Protein AF-A0A1F6GEU3-F1 (afdb_monomer_lite)

pLDDT: mean 70.03, std 13.47, range [37.75, 88.94]

Sequence (182 aa):
MSPYQIQLLTLATQLSKLLKVIAHSDPSAREMKKPLYEKYKGAVDDFYHSVREEATWGVIKEAIDALPKLKQFQVEADAVRVILDKLTKDLEEKFVTKLELSELTRPAPGIRPPKKPKPKIKPKPAPTDAELLIKLAQMDQRQQMATASLQKAIAAINKISPEFFEKKILSNLDPKELEPNG

Organism: NCBI:txid1817772

Secondary structure (DSSP, 8-state):
--HHHHHHHHHHHHHHHHHHHHHS--HHHHHHHHHHHHHHHHHHHHHHHHHTTT--HHHHHHHHHHGGGSTT----HHHHHHHHHHHHHHHHHHHT-----TTT-------PPP------PPPPPPPPHHHHHHHHHHHHHHHHHHHHHHHHHHHHHHHS-HHHHHHHHHTTS-TTS-----

Radius of gyration: 28.8 Å; chains: 1; bounding box: 37×84×77 Å

Structure (mmCIF, N/CA/C/O backbone):
data_AF-A0A1F6GEU3-F1
#
_entry.id   AF-A0A1F6GEU3-F1
#
loop_
_atom_site.group_PDB
_atom_site.id
_atom_site.type_symbol
_atom_site.label_atom_id
_atom_site.label_alt_id
_atom_site.label_comp_id
_atom_site.label_asym_id
_atom_site.label_entity_id
_atom_site.label_seq_id
_atom_site.pdbx_PDB_ins_code
_atom_site.Cartn_x
_atom_site.Cartn_y
_atom_site.Cartn_z
_atom_site.occupancy
_atom_site.B_iso_or_equiv
_atom_site.auth_seq_id
_atom_site.auth_comp_id
_atom_site.auth_asym_id
_atom_site.auth_atom_id
_atom_site.pdbx_PDB_model_num
ATOM 1 N N . MET A 1 1 ? -14.673 11.485 -8.659 1.00 60.59 1 MET A N 1
ATOM 2 C CA . MET A 1 1 ? -13.543 10.574 -8.380 1.00 60.59 1 MET A CA 1
ATOM 3 C C . MET A 1 1 ? -13.147 10.804 -6.940 1.00 60.59 1 MET A C 1
ATOM 5 O O . MET A 1 1 ? -13.054 11.967 -6.565 1.00 60.59 1 MET A O 1
ATOM 9 N N . SER A 1 2 ? -13.018 9.763 -6.124 1.00 68.44 2 SER A N 1
ATOM 10 C CA . SER A 1 2 ? -12.627 9.959 -4.724 1.00 68.44 2 SER A CA 1
ATOM 11 C C . SER A 1 2 ? -11.150 10.383 -4.629 1.00 68.44 2 SER A C 1
ATOM 13 O O . SER A 1 2 ? -10.357 10.020 -5.504 1.00 68.44 2 SER A O 1
ATOM 15 N N . PRO A 1 3 ? -10.749 11.139 -3.592 1.00 74.69 3 PRO A N 1
ATOM 16 C CA . PRO A 1 3 ? -9.363 11.590 -3.433 1.00 74.69 3 PRO A CA 1
ATOM 17 C C . PRO A 1 3 ? -8.362 10.422 -3.390 1.00 74.69 3 PRO A C 1
ATOM 19 O O . PRO A 1 3 ? -7.307 10.491 -4.020 1.00 74.69 3 PRO A O 1
ATOM 22 N N . TYR A 1 4 ? -8.727 9.297 -2.768 1.00 75.31 4 TYR A N 1
ATOM 23 C CA . TYR A 1 4 ? -7.881 8.100 -2.726 1.00 75.31 4 TYR A CA 1
ATOM 24 C C . TYR A 1 4 ? -7.723 7.414 -4.099 1.00 75.31 4 TYR A C 1
ATOM 26 O O . TYR A 1 4 ? -6.659 6.873 -4.388 1.00 75.31 4 TYR A O 1
ATOM 34 N N . GLN A 1 5 ? -8.720 7.473 -4.994 1.00 77.06 5 GLN A N 1
ATOM 35 C CA . GLN A 1 5 ? -8.592 6.927 -6.358 1.00 77.06 5 GLN A CA 1
ATOM 36 C C . GLN A 1 5 ? -7.550 7.693 -7.183 1.00 77.06 5 GLN A C 1
ATOM 38 O O . GLN A 1 5 ? -6.810 7.092 -7.960 1.00 77.06 5 GLN A O 1
ATOM 43 N N . ILE A 1 6 ? -7.465 9.013 -6.999 1.00 81.38 6 ILE A N 1
ATOM 44 C CA . ILE A 1 6 ? -6.468 9.858 -7.673 1.00 81.38 6 ILE A CA 1
ATOM 45 C C . ILE A 1 6 ? -5.057 9.515 -7.172 1.00 81.38 6 ILE A C 1
ATOM 47 O O . ILE A 1 6 ? -4.114 9.407 -7.963 1.00 81.38 6 ILE A O 1
ATOM 51 N N . GLN A 1 7 ? -4.911 9.284 -5.867 1.00 82.06 7 GLN A N 1
ATOM 52 C CA . GLN A 1 7 ? -3.638 8.870 -5.279 1.00 82.06 7 GLN A CA 1
ATOM 53 C C . GLN A 1 7 ? -3.220 7.467 -5.750 1.00 82.06 7 GLN A C 1
ATOM 55 O O . GLN A 1 7 ? -2.078 7.287 -6.171 1.00 82.06 7 GLN A O 1
ATOM 60 N N . LEU A 1 8 ? -4.145 6.501 -5.808 1.00 84.06 8 LEU A N 1
ATOM 61 C CA . LEU A 1 8 ? -3.880 5.161 -6.352 1.00 84.06 8 LEU A CA 1
ATOM 62 C C . LEU A 1 8 ? -3.439 5.200 -7.824 1.00 84.06 8 LEU A C 1
ATOM 64 O O . LEU A 1 8 ? -2.495 4.508 -8.207 1.00 84.06 8 LEU A O 1
ATOM 68 N N . LEU A 1 9 ? -4.059 6.050 -8.649 1.00 84.38 9 LEU A N 1
ATOM 69 C CA . LEU A 1 9 ? -3.626 6.263 -10.036 1.00 84.38 9 LEU A CA 1
ATOM 70 C C . LEU A 1 9 ? -2.214 6.847 -10.123 1.00 84.38 9 LEU A C 1
ATOM 72 O O . LEU A 1 9 ? -1.423 6.463 -10.991 1.00 84.38 9 LEU A O 1
ATOM 76 N N . THR A 1 10 ? -1.879 7.753 -9.208 1.00 85.25 10 THR A N 1
ATOM 77 C CA . THR A 1 10 ? -0.540 8.341 -9.125 1.00 85.25 10 THR A CA 1
ATOM 78 C C . THR A 1 10 ? 0.496 7.274 -8.770 1.00 85.25 10 THR A C 1
ATOM 80 O O . THR A 1 10 ? 1.532 7.192 -9.434 1.00 85.25 10 THR A O 1
ATOM 83 N N . LEU A 1 11 ? 0.196 6.400 -7.804 1.00 85.50 11 LEU A N 1
ATOM 84 C CA . LEU A 1 11 ? 1.051 5.270 -7.426 1.00 85.50 11 LEU A CA 1
ATOM 85 C C . LEU A 1 11 ? 1.241 4.281 -8.584 1.00 85.50 11 LEU A C 1
ATOM 87 O O . LEU A 1 11 ? 2.373 3.908 -8.900 1.00 85.50 11 LEU A O 1
ATOM 91 N N . ALA A 1 12 ? 0.162 3.919 -9.282 1.00 84.62 12 ALA A N 1
ATOM 92 C CA . ALA A 1 12 ? 0.235 3.056 -10.461 1.00 84.62 12 ALA A CA 1
ATOM 93 C C . ALA A 1 12 ? 1.111 3.665 -11.571 1.00 84.62 12 ALA A C 1
ATOM 95 O O . ALA A 1 12 ? 1.933 2.980 -12.181 1.00 84.62 12 ALA A O 1
ATOM 96 N N . THR A 1 13 ? 1.005 4.976 -11.791 1.00 84.38 13 THR A N 1
ATOM 97 C CA . THR A 1 13 ? 1.826 5.696 -12.776 1.00 84.38 13 THR A CA 1
ATOM 98 C C . THR A 1 13 ? 3.303 5.728 -12.372 1.00 84.38 13 THR A C 1
ATOM 100 O O . THR A 1 13 ? 4.185 5.567 -13.218 1.00 84.38 13 THR A O 1
ATOM 103 N N . GLN A 1 14 ? 3.600 5.914 -11.083 1.00 83.12 14 GLN A N 1
ATOM 104 C CA . GLN A 1 14 ? 4.970 5.867 -10.564 1.00 83.12 14 GLN A CA 1
ATOM 105 C C . GLN A 1 14 ? 5.591 4.475 -10.729 1.00 83.12 14 GLN A C 1
ATOM 107 O O . GLN A 1 14 ? 6.729 4.375 -11.186 1.00 83.12 14 GLN A O 1
ATOM 112 N N . LEU A 1 15 ? 4.838 3.408 -10.444 1.00 83.06 15 LEU A N 1
ATOM 113 C CA . LEU A 1 15 ? 5.283 2.033 -10.684 1.00 83.06 15 LEU A CA 1
ATOM 114 C C . LEU A 1 15 ? 5.514 1.748 -12.166 1.00 83.06 15 LEU A C 1
ATOM 116 O O . LEU A 1 15 ? 6.513 1.125 -12.511 1.00 83.06 15 LEU A O 1
ATOM 120 N N . SER A 1 16 ? 4.647 2.243 -13.051 1.00 83.06 16 SER A N 1
ATOM 121 C CA . SER A 1 16 ? 4.840 2.100 -14.497 1.00 83.06 16 SER A CA 1
ATOM 122 C C . SER A 1 16 ? 6.154 2.744 -14.949 1.00 83.06 16 SER A C 1
ATOM 124 O O . SER A 1 16 ? 6.948 2.118 -15.650 1.00 83.06 16 SER A O 1
ATOM 126 N N . LYS A 1 17 ? 6.446 3.961 -14.472 1.00 80.69 17 LYS A N 1
ATOM 127 C CA . LYS A 1 17 ? 7.728 4.637 -14.732 1.00 80.69 17 LYS A CA 1
ATOM 128 C C . LYS A 1 17 ? 8.909 3.839 -14.184 1.00 80.69 17 LYS A C 1
ATOM 130 O O . LYS A 1 17 ? 9.912 3.681 -14.873 1.00 80.69 17 LYS A O 1
ATOM 135 N N . LEU A 1 18 ? 8.780 3.305 -12.973 1.00 79.81 18 LEU A N 1
ATOM 136 C CA . LEU A 1 18 ? 9.818 2.504 -12.334 1.00 79.81 18 LEU A CA 1
ATOM 137 C C . LEU A 1 18 ? 10.096 1.213 -13.119 1.00 79.81 18 LEU A C 1
ATOM 139 O O . LEU A 1 18 ? 11.255 0.893 -13.363 1.00 79.81 18 LEU A O 1
ATOM 143 N N . LEU A 1 19 ? 9.059 0.523 -13.599 1.00 79.25 19 LEU A N 1
ATOM 144 C CA . LEU A 1 19 ? 9.200 -0.652 -14.463 1.00 79.25 19 LEU A CA 1
ATOM 145 C C . LEU A 1 19 ? 9.883 -0.308 -15.795 1.00 79.25 19 LEU A C 1
ATOM 147 O O . LEU A 1 19 ? 10.778 -1.040 -16.215 1.00 79.25 19 LEU A O 1
ATOM 151 N N . LYS A 1 20 ? 9.552 0.834 -16.414 1.00 77.50 20 LYS A N 1
ATOM 152 C CA . LYS A 1 20 ? 10.218 1.308 -17.644 1.00 77.50 20 LYS A CA 1
ATOM 153 C C . LYS A 1 20 ? 11.709 1.580 -17.439 1.00 77.50 20 LYS A C 1
ATOM 155 O O . LYS A 1 20 ? 12.528 1.165 -18.256 1.00 77.50 20 LYS A O 1
ATOM 160 N N . VAL A 1 21 ? 12.066 2.219 -16.324 1.00 74.50 21 VAL A N 1
ATOM 161 C CA . VAL A 1 21 ? 13.467 2.450 -15.930 1.00 74.50 21 VAL A CA 1
ATOM 162 C C . VAL A 1 21 ? 14.172 1.128 -15.609 1.00 74.50 21 VAL A C 1
ATOM 164 O O . VAL A 1 21 ? 15.365 0.980 -15.863 1.00 74.50 21 VAL A O 1
ATOM 167 N N . ILE A 1 22 ? 13.455 0.131 -15.077 1.00 69.06 22 ILE A N 1
ATOM 168 C CA . ILE A 1 22 ? 14.020 -1.198 -14.827 1.00 69.06 22 ILE A CA 1
ATOM 169 C C . ILE A 1 22 ? 14.327 -1.952 -16.119 1.00 69.06 22 ILE A C 1
ATOM 171 O O . ILE A 1 22 ? 15.390 -2.575 -16.181 1.00 69.06 22 ILE A O 1
ATOM 175 N N . ALA A 1 23 ? 13.424 -1.885 -17.097 1.00 67.94 23 ALA A N 1
ATOM 176 C CA . ALA A 1 23 ? 13.524 -2.570 -18.381 1.00 67.94 23 ALA A CA 1
ATOM 177 C C . ALA A 1 23 ? 14.568 -1.948 -19.327 1.00 67.94 23 ALA A C 1
ATOM 179 O O . ALA A 1 23 ? 15.103 -2.645 -20.189 1.00 67.94 23 ALA A O 1
ATOM 180 N N . HIS A 1 24 ? 14.898 -0.662 -19.163 1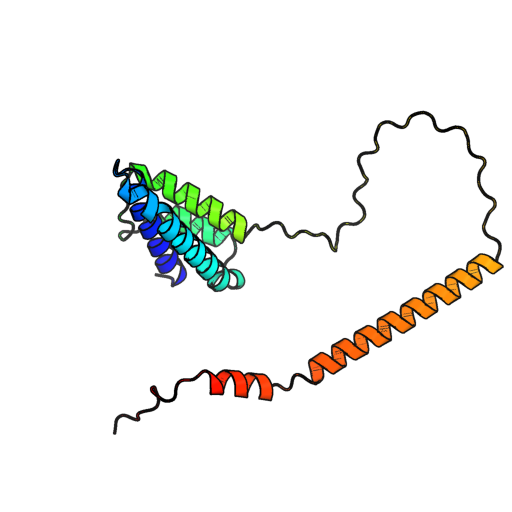.00 65.94 24 HIS A N 1
ATOM 181 C CA . HIS A 1 24 ? 16.012 -0.054 -19.889 1.00 65.94 24 HIS A CA 1
ATOM 182 C C . HIS A 1 24 ? 17.344 -0.699 -19.474 1.00 65.94 24 HIS A C 1
ATOM 184 O O . HIS A 1 24 ? 17.722 -0.704 -18.302 1.00 65.94 24 HIS A O 1
ATOM 190 N N . SER A 1 25 ? 18.068 -1.236 -20.460 1.00 52.81 25 SER A N 1
ATOM 191 C CA . SER A 1 25 ? 19.363 -1.920 -20.302 1.00 52.81 25 SER A CA 1
ATOM 192 C C . SER A 1 25 ? 20.536 -0.950 -20.094 1.00 52.81 25 SER A C 1
ATOM 194 O O . SER A 1 25 ? 21.658 -1.230 -20.503 1.00 52.81 25 SER A O 1
ATOM 196 N N . ASP A 1 26 ? 20.279 0.202 -19.474 1.00 60.12 26 ASP A N 1
ATOM 197 C CA . ASP A 1 26 ? 21.271 1.252 -19.270 1.00 60.12 26 ASP A CA 1
ATOM 198 C C . ASP A 1 26 ? 21.881 1.144 -17.856 1.00 60.12 26 ASP A C 1
ATOM 200 O O . ASP A 1 26 ? 21.138 1.080 -16.866 1.00 60.12 26 ASP A O 1
ATOM 204 N N . PRO A 1 27 ? 23.218 1.106 -17.707 1.00 59.97 27 PRO A N 1
ATOM 205 C CA . PRO A 1 27 ? 23.868 1.087 -16.397 1.00 59.97 27 PRO A CA 1
ATOM 206 C C . PRO A 1 27 ? 23.520 2.317 -15.542 1.00 59.97 27 PRO A C 1
ATOM 208 O O . PRO A 1 27 ? 23.366 2.173 -14.329 1.00 59.97 27 PRO A O 1
ATOM 211 N N . SER A 1 28 ? 23.270 3.477 -16.155 1.00 63.19 28 SER A N 1
ATOM 212 C CA . SER A 1 28 ? 22.864 4.719 -15.474 1.00 63.19 28 SER A CA 1
ATOM 213 C C . SER A 1 28 ? 21.463 4.606 -14.852 1.00 63.19 28 SER A C 1
ATOM 215 O O . SER A 1 28 ? 21.157 5.198 -13.816 1.00 63.19 28 SER A O 1
ATOM 217 N N . ALA A 1 29 ? 20.596 3.771 -15.437 1.00 60.34 29 ALA A N 1
ATOM 218 C CA . ALA A 1 29 ? 19.271 3.492 -14.893 1.00 60.34 29 ALA A CA 1
ATOM 219 C C . ALA A 1 29 ? 19.337 2.682 -13.588 1.00 60.34 29 ALA A C 1
ATOM 221 O O . ALA A 1 29 ? 18.419 2.767 -12.774 1.00 60.34 29 ALA A O 1
ATOM 222 N N . ARG A 1 30 ? 20.410 1.912 -13.338 1.00 61.88 30 ARG A N 1
ATOM 223 C CA . ARG A 1 30 ? 20.569 1.177 -12.068 1.00 61.88 30 ARG A CA 1
ATOM 224 C C . ARG A 1 30 ? 20.706 2.112 -10.872 1.00 61.88 30 ARG A C 1
ATOM 226 O O . ARG A 1 30 ? 20.130 1.811 -9.829 1.00 61.88 30 ARG A O 1
ATOM 233 N N . GLU A 1 31 ? 21.389 3.241 -11.036 1.00 67.31 31 GLU A N 1
ATOM 234 C CA . GLU A 1 31 ? 21.548 4.236 -9.971 1.00 67.31 31 GLU A CA 1
ATOM 235 C C . GLU A 1 31 ? 20.230 4.960 -9.668 1.00 67.31 31 GLU A C 1
ATOM 237 O O . GLU A 1 31 ? 19.922 5.217 -8.506 1.00 67.31 31 GLU A O 1
ATOM 242 N N . MET A 1 32 ? 19.383 5.180 -10.681 1.00 68.88 32 MET A N 1
ATOM 243 C CA . MET A 1 32 ? 18.070 5.819 -10.508 1.00 68.88 32 MET A CA 1
ATOM 244 C C . MET A 1 32 ? 16.964 4.888 -9.983 1.00 68.88 32 MET A C 1
ATOM 246 O O . MET A 1 32 ? 15.949 5.370 -9.479 1.00 68.88 32 MET A O 1
ATOM 250 N N . LYS A 1 33 ? 17.137 3.558 -10.026 1.00 71.50 33 LYS A N 1
ATOM 251 C CA . LYS A 1 33 ? 16.139 2.597 -9.503 1.00 71.50 33 LYS A CA 1
ATOM 252 C C . LYS A 1 33 ? 15.893 2.763 -8.006 1.00 71.50 33 LYS A C 1
ATOM 254 O O . LYS A 1 33 ? 14.744 2.772 -7.572 1.00 71.50 33 LYS A O 1
ATOM 259 N N . LYS A 1 34 ? 16.965 2.887 -7.219 1.00 77.31 34 LYS A N 1
ATOM 260 C CA . LYS A 1 34 ? 16.890 2.986 -5.756 1.00 77.31 34 LYS A CA 1
ATOM 261 C C . LYS A 1 34 ? 16.123 4.233 -5.277 1.00 77.31 34 LYS A C 1
ATOM 263 O O . LYS A 1 34 ? 15.150 4.045 -4.549 1.00 77.31 34 LYS A O 1
ATOM 268 N N . PRO A 1 35 ? 16.451 5.465 -5.716 1.00 81.81 35 PRO A N 1
ATOM 269 C CA . PRO A 1 35 ? 15.723 6.658 -5.282 1.00 81.81 35 PRO A CA 1
ATOM 270 C C . PRO A 1 35 ? 14.267 6.675 -5.767 1.00 81.81 35 PRO A C 1
ATOM 272 O O . PRO A 1 35 ? 13.380 7.105 -5.032 1.00 81.81 35 PRO A O 1
ATOM 275 N N . LEU A 1 36 ? 13.979 6.163 -6.972 1.00 80.12 36 LEU A N 1
ATOM 276 C CA . LEU A 1 36 ? 12.598 6.044 -7.456 1.00 80.12 36 LEU A CA 1
ATOM 277 C C . LEU A 1 36 ? 11.780 5.064 -6.609 1.00 80.12 36 LEU A C 1
ATOM 279 O O . LEU A 1 36 ? 10.613 5.327 -6.321 1.00 80.12 36 LEU A O 1
ATOM 283 N N . TYR A 1 37 ? 12.389 3.953 -6.194 1.00 82.44 37 TYR A N 1
ATOM 284 C CA . TYR A 1 37 ? 11.727 2.972 -5.343 1.00 82.44 37 TYR A CA 1
ATOM 285 C C . TYR A 1 37 ? 11.486 3.496 -3.924 1.00 82.44 37 TYR A C 1
ATOM 287 O O . TYR A 1 37 ? 10.413 3.271 -3.368 1.00 82.44 37 TYR A O 1
ATOM 295 N N . GLU A 1 38 ? 12.442 4.229 -3.349 1.00 83.94 38 GLU A N 1
ATOM 296 C CA . GLU A 1 38 ? 12.270 4.889 -2.048 1.00 83.94 38 GLU A CA 1
ATOM 297 C C . GLU A 1 38 ? 11.162 5.947 -2.094 1.00 83.94 38 GLU A C 1
ATOM 299 O O . GLU A 1 38 ? 10.307 5.972 -1.210 1.00 83.94 38 GLU A O 1
ATOM 304 N N . LYS A 1 39 ? 11.097 6.747 -3.166 1.00 84.62 39 LYS A N 1
ATOM 305 C CA . LYS A 1 39 ? 10.017 7.722 -3.369 1.00 84.62 39 LYS A CA 1
ATOM 306 C C . LYS A 1 39 ? 8.643 7.056 -3.471 1.00 84.62 39 LYS A C 1
ATOM 308 O O . LYS A 1 39 ? 7.689 7.536 -2.868 1.00 84.62 39 LYS A O 1
ATOM 313 N N . TYR A 1 40 ? 8.549 5.948 -4.207 1.00 86.62 40 TYR A N 1
ATOM 314 C CA . TYR A 1 40 ? 7.321 5.155 -4.281 1.00 86.62 40 TYR A CA 1
ATOM 315 C C . TYR A 1 40 ? 6.934 4.592 -2.906 1.00 86.62 40 TYR A C 1
ATOM 317 O O . TYR A 1 40 ? 5.782 4.718 -2.503 1.00 86.62 40 TYR A O 1
ATOM 325 N N . LYS A 1 41 ? 7.888 4.030 -2.150 1.00 84.81 41 LYS A N 1
ATOM 326 C CA . LYS A 1 41 ? 7.629 3.533 -0.790 1.00 84.81 41 LYS A CA 1
ATOM 327 C C . LYS A 1 41 ? 7.110 4.623 0.147 1.00 84.81 41 LYS A C 1
ATOM 329 O O . LYS A 1 41 ? 6.177 4.349 0.892 1.00 84.81 41 LYS A O 1
ATOM 334 N N . GLY A 1 42 ? 7.684 5.826 0.092 1.00 84.94 42 GLY A N 1
ATOM 335 C CA . GLY A 1 42 ? 7.187 6.978 0.849 1.00 84.94 42 GLY A CA 1
ATOM 336 C C . GLY A 1 42 ? 5.743 7.320 0.476 1.00 84.94 42 GLY A C 1
ATOM 337 O O . GLY A 1 42 ? 4.887 7.384 1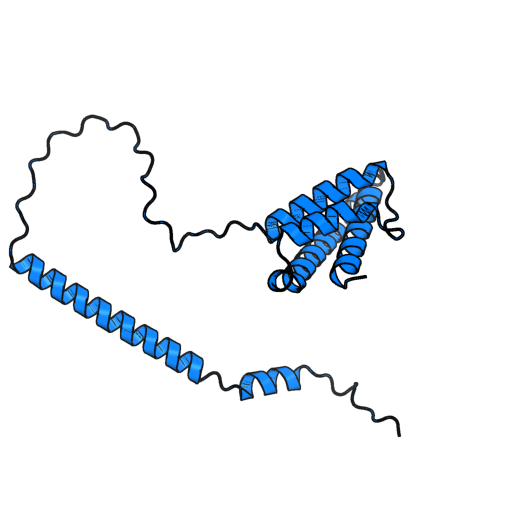.346 1.00 84.94 42 GLY A O 1
ATOM 338 N N . ALA A 1 43 ? 5.437 7.395 -0.822 1.00 85.31 43 ALA A N 1
ATOM 339 C CA . ALA A 1 43 ? 4.083 7.689 -1.293 1.00 85.31 43 ALA A CA 1
ATOM 340 C C . ALA A 1 43 ? 3.043 6.621 -0.891 1.00 85.31 43 ALA A C 1
ATOM 342 O O . ALA A 1 43 ? 1.885 6.953 -0.647 1.00 85.31 43 ALA A O 1
ATOM 343 N N . VAL A 1 44 ? 3.434 5.342 -0.816 1.00 87.25 44 VAL A N 1
ATOM 344 C CA . VAL A 1 44 ? 2.574 4.261 -0.296 1.00 87.25 44 VAL A CA 1
ATOM 345 C C . VAL A 1 44 ? 2.299 4.440 1.200 1.00 87.25 44 VAL A C 1
A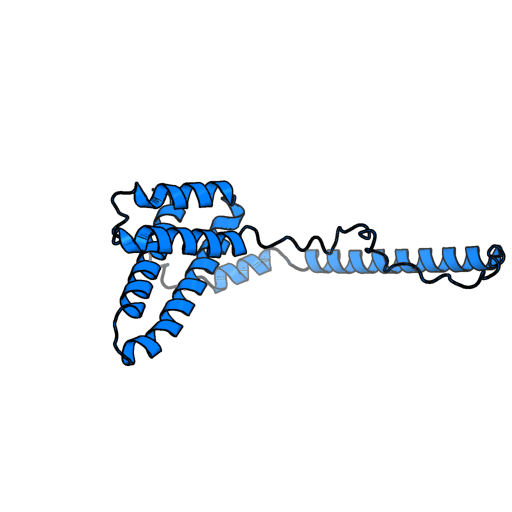TOM 347 O O . VAL A 1 44 ? 1.182 4.190 1.650 1.00 87.25 44 VAL A O 1
ATOM 350 N N . ASP A 1 45 ? 3.298 4.874 1.967 1.00 86.75 45 ASP A N 1
ATOM 351 C CA . ASP A 1 45 ? 3.168 5.128 3.404 1.00 86.75 45 ASP A CA 1
ATOM 352 C C . ASP A 1 45 ? 2.250 6.330 3.679 1.00 86.75 45 ASP A C 1
ATOM 354 O O . ASP A 1 45 ? 1.310 6.222 4.466 1.00 86.75 45 ASP A O 1
ATOM 358 N N . ASP A 1 46 ? 2.435 7.425 2.938 1.00 86.31 46 ASP A N 1
ATOM 359 C CA . ASP A 1 46 ? 1.583 8.620 3.003 1.00 86.31 46 ASP A CA 1
ATOM 360 C C . ASP A 1 46 ? 0.123 8.300 2.627 1.00 86.31 46 ASP A C 1
ATOM 362 O O . ASP A 1 46 ? -0.828 8.748 3.280 1.00 86.31 46 ASP A O 1
ATOM 366 N N . PHE A 1 47 ? -0.073 7.475 1.592 1.00 86.81 47 PHE A N 1
ATOM 367 C CA . PHE A 1 47 ? -1.395 6.978 1.207 1.00 86.81 47 PHE A CA 1
ATOM 368 C C . PHE A 1 47 ? -2.039 6.162 2.334 1.00 86.81 47 PHE A C 1
ATOM 370 O O . PHE A 1 47 ? -3.201 6.369 2.678 1.00 86.81 47 PHE A O 1
ATOM 377 N N . TYR A 1 48 ? -1.286 5.248 2.950 1.00 86.50 48 TYR A N 1
ATOM 378 C CA . TYR A 1 48 ? -1.788 4.470 4.078 1.00 86.50 48 TYR A CA 1
ATOM 379 C C . TYR A 1 48 ? -2.186 5.376 5.251 1.00 86.50 48 TYR A C 1
ATOM 381 O O . TYR A 1 48 ? -3.291 5.254 5.773 1.00 86.50 48 TYR A O 1
ATOM 389 N N . HIS A 1 49 ? -1.330 6.321 5.639 1.00 84.62 49 HIS A N 1
ATOM 390 C CA . HIS A 1 49 ? -1.603 7.225 6.755 1.00 84.62 49 HIS A CA 1
ATOM 391 C C . HIS A 1 49 ? -2.817 8.128 6.533 1.00 84.62 49 HIS A C 1
ATOM 393 O O . HIS A 1 49 ? -3.537 8.395 7.493 1.00 84.62 49 HIS A O 1
ATOM 399 N N . SER A 1 50 ? -3.066 8.550 5.293 1.00 84.75 50 SER A N 1
ATOM 400 C CA . SER A 1 50 ? -4.224 9.385 4.958 1.00 84.75 50 SER A CA 1
ATOM 401 C C . SER A 1 50 ? -5.539 8.611 4.880 1.00 84.75 50 SER A C 1
ATOM 403 O O . SER A 1 50 ? -6.583 9.180 5.170 1.00 84.75 50 SER A O 1
ATOM 405 N N . VAL A 1 51 ? -5.513 7.324 4.517 1.00 84.88 51 VAL A N 1
ATOM 406 C CA . VAL A 1 51 ? -6.743 6.572 4.208 1.00 84.88 51 VAL A CA 1
ATOM 407 C C . VAL A 1 51 ? -7.095 5.510 5.260 1.00 84.88 51 VAL A C 1
ATOM 409 O O . VAL A 1 51 ? -8.238 5.055 5.314 1.00 84.88 51 VAL A O 1
ATOM 412 N N . ARG A 1 52 ? -6.165 5.127 6.147 1.00 81.81 52 ARG A N 1
ATOM 413 C CA . ARG A 1 52 ? -6.374 4.059 7.151 1.00 81.81 52 ARG A CA 1
ATOM 414 C C . ARG A 1 52 ? -7.567 4.268 8.094 1.00 81.81 52 ARG A C 1
ATOM 416 O O . ARG A 1 52 ? -8.077 3.289 8.626 1.00 81.81 52 ARG A O 1
ATOM 423 N N . GLU A 1 53 ? -7.976 5.513 8.338 1.00 79.19 53 GLU A N 1
ATOM 424 C CA . GLU A 1 53 ? -9.103 5.840 9.230 1.00 79.19 53 GLU A CA 1
ATOM 425 C C . GLU A 1 53 ? -10.446 5.858 8.482 1.00 79.19 53 GLU A C 1
ATOM 427 O O . GLU A 1 53 ? -11.499 5.713 9.097 1.00 79.19 53 GLU A O 1
ATOM 432 N N . GLU A 1 54 ? -10.410 5.975 7.151 1.00 79.44 54 GLU A N 1
ATOM 433 C CA . GLU A 1 54 ? -11.589 6.161 6.299 1.00 79.44 54 GLU A CA 1
ATOM 434 C C . GLU A 1 54 ? -11.966 4.907 5.499 1.00 79.44 54 GLU A C 1
ATOM 436 O O . GLU A 1 54 ? -13.136 4.722 5.157 1.00 79.44 54 GLU A O 1
ATOM 441 N N . ALA A 1 55 ? -11.005 4.032 5.184 1.00 79.62 55 ALA A N 1
ATOM 442 C CA . ALA A 1 55 ? -11.251 2.853 4.360 1.00 79.62 55 ALA A CA 1
ATOM 443 C C . ALA A 1 55 ? -10.605 1.585 4.926 1.00 79.62 55 ALA A C 1
ATOM 445 O O . ALA A 1 55 ? -9.469 1.575 5.397 1.00 79.62 55 ALA A O 1
ATOM 446 N N . THR A 1 56 ? -11.331 0.474 4.813 1.00 84.94 56 THR A N 1
ATOM 447 C CA . THR A 1 56 ? -10.813 -0.855 5.148 1.00 84.94 56 THR A CA 1
ATOM 448 C C . THR A 1 56 ? -10.021 -1.441 3.983 1.00 84.94 56 THR A C 1
ATOM 450 O O . THR A 1 56 ? -10.197 -1.050 2.827 1.00 84.94 56 THR A O 1
ATOM 453 N N . TRP A 1 57 ? -9.201 -2.457 4.270 1.00 86.50 57 TRP A N 1
ATOM 454 C CA . TRP A 1 57 ? -8.460 -3.183 3.237 1.00 86.50 57 TRP A CA 1
ATOM 455 C C . TRP A 1 57 ? -9.355 -3.691 2.098 1.00 86.50 57 TRP A C 1
ATOM 457 O O . TRP A 1 57 ? -8.972 -3.600 0.937 1.00 86.50 57 TRP A O 1
ATOM 467 N N . GLY A 1 58 ? -10.567 -4.168 2.409 1.00 84.69 58 GLY A N 1
ATOM 468 C CA . GLY A 1 58 ? -11.517 -4.637 1.395 1.00 84.69 58 GLY A CA 1
ATOM 469 C C . GLY A 1 58 ? -11.878 -3.549 0.382 1.00 84.69 58 GLY A C 1
ATOM 470 O O . GLY A 1 58 ? -11.812 -3.790 -0.819 1.00 84.69 58 GLY A O 1
ATOM 471 N N . VAL A 1 59 ? -12.153 -2.332 0.861 1.00 85.12 59 VAL A N 1
ATOM 472 C CA . VAL A 1 59 ? -12.486 -1.177 0.010 1.00 85.12 59 VAL A CA 1
ATOM 473 C C . VAL A 1 59 ? -11.292 -0.767 -0.855 1.00 85.12 59 VAL A C 1
ATOM 475 O O . VAL A 1 59 ? -11.447 -0.479 -2.041 1.00 85.12 59 VAL A O 1
ATOM 478 N N . ILE A 1 60 ? -10.084 -0.771 -0.287 1.00 86.38 60 ILE A N 1
ATOM 479 C CA . ILE A 1 60 ? -8.859 -0.450 -1.033 1.00 86.38 60 ILE A CA 1
ATOM 480 C C . ILE A 1 60 ? -8.566 -1.505 -2.095 1.00 86.38 60 ILE A C 1
ATOM 482 O O . ILE A 1 60 ? -8.234 -1.156 -3.225 1.00 86.38 60 ILE A O 1
ATOM 486 N N . LYS A 1 61 ? -8.742 -2.786 -1.770 1.00 87.50 61 LYS A N 1
ATOM 487 C CA . LYS A 1 61 ? -8.561 -3.886 -2.714 1.00 87.50 61 LYS A CA 1
ATOM 488 C C . LYS A 1 61 ? -9.535 -3.788 -3.888 1.00 87.50 61 LYS A C 1
ATOM 490 O O . LYS A 1 61 ? -9.104 -3.861 -5.033 1.00 87.50 61 LYS A O 1
ATOM 495 N N . GLU A 1 62 ? -10.815 -3.530 -3.622 1.00 87.44 62 GLU A N 1
ATOM 496 C CA . GLU A 1 62 ? -11.801 -3.291 -4.684 1.00 87.44 62 GLU A CA 1
ATOM 497 C C . GLU A 1 62 ? -11.434 -2.076 -5.545 1.00 87.44 62 GLU A C 1
ATOM 499 O O . GLU A 1 62 ? -11.571 -2.115 -6.769 1.00 87.44 62 GLU A O 1
ATOM 504 N N . ALA A 1 63 ? -10.923 -1.006 -4.928 1.00 86.19 63 ALA A N 1
ATOM 505 C CA . ALA A 1 63 ? -10.459 0.167 -5.658 1.00 86.19 63 ALA A CA 1
ATOM 506 C C . ALA A 1 63 ? -9.254 -0.150 -6.561 1.00 86.19 63 ALA A C 1
ATOM 508 O O . ALA A 1 63 ? -9.216 0.342 -7.689 1.00 86.19 63 ALA A O 1
ATOM 509 N N . ILE A 1 64 ? -8.310 -0.984 -6.106 1.00 88.00 64 ILE A N 1
ATOM 510 C CA . ILE A 1 64 ? -7.166 -1.458 -6.902 1.00 88.00 64 ILE A CA 1
ATOM 511 C C . ILE A 1 64 ? -7.652 -2.309 -8.082 1.00 88.00 64 ILE A C 1
ATOM 513 O O . ILE A 1 64 ? -7.276 -2.036 -9.221 1.00 88.00 64 ILE A O 1
ATOM 517 N N . ASP A 1 65 ? -8.544 -3.273 -7.843 1.00 87.81 65 ASP A N 1
ATOM 518 C CA . ASP A 1 65 ? -9.114 -4.140 -8.886 1.00 87.81 65 ASP A CA 1
ATOM 519 C C . ASP A 1 65 ? -9.953 -3.352 -9.912 1.00 87.81 65 ASP A C 1
ATOM 521 O O . ASP A 1 65 ? -10.108 -3.758 -11.070 1.00 87.81 65 ASP A O 1
ATOM 525 N N . ALA A 1 66 ? -10.490 -2.197 -9.512 1.00 86.94 66 ALA A N 1
ATOM 526 C CA . ALA A 1 66 ? -11.219 -1.286 -10.385 1.00 86.94 66 ALA A CA 1
ATOM 527 C C . ALA A 1 66 ? -10.315 -0.342 -11.199 1.00 86.94 66 ALA A C 1
ATOM 529 O O . ALA A 1 66 ? -10.799 0.221 -12.185 1.00 86.94 66 ALA A O 1
ATOM 530 N N . LEU A 1 67 ? -9.025 -0.184 -10.858 1.00 84.50 67 LEU A N 1
ATOM 531 C CA . LEU A 1 67 ? -8.102 0.730 -11.553 1.00 84.50 67 LEU A CA 1
ATOM 532 C C . LEU A 1 67 ? -8.062 0.523 -13.077 1.00 84.50 67 LEU A C 1
ATOM 534 O O . LEU A 1 67 ? -8.197 1.517 -13.791 1.00 84.50 67 LEU A O 1
ATOM 538 N N . PRO A 1 68 ? -7.970 -0.710 -13.619 1.00 85.06 68 PRO A N 1
ATOM 539 C CA . PRO A 1 68 ? -7.907 -0.928 -15.069 1.00 85.06 68 PRO A CA 1
ATOM 540 C C . PRO A 1 68 ? -9.175 -0.519 -15.821 1.00 85.06 68 PRO A C 1
ATOM 542 O O . PRO A 1 68 ? -9.147 -0.348 -17.035 1.00 85.06 68 PRO A O 1
ATOM 545 N N . LYS A 1 69 ? -10.302 -0.375 -15.113 1.00 83.44 69 LYS A N 1
ATOM 546 C CA . LYS A 1 69 ? -11.585 0.043 -15.692 1.00 83.44 69 LYS A CA 1
ATOM 547 C C . LYS A 1 69 ? -11.687 1.568 -15.817 1.00 83.44 69 LYS A C 1
ATOM 549 O O . LYS A 1 69 ? -12.624 2.071 -16.436 1.00 83.44 69 LYS A O 1
ATOM 554 N N . LEU A 1 70 ? -10.750 2.315 -15.229 1.00 82.38 70 LEU A N 1
ATOM 555 C CA . LEU A 1 70 ? -10.728 3.774 -15.267 1.00 82.38 70 LEU A CA 1
ATOM 556 C C . LEU A 1 70 ? -10.068 4.268 -16.556 1.00 82.38 70 LEU A C 1
ATOM 558 O O . LEU A 1 70 ? -8.961 3.866 -16.899 1.00 82.38 70 LEU A O 1
ATOM 562 N N . LYS A 1 71 ? -10.701 5.234 -17.231 1.00 78.88 71 LYS A N 1
ATOM 563 C CA . LYS A 1 71 ? -10.165 5.840 -18.466 1.00 78.88 71 LYS A CA 1
ATOM 564 C C . LYS A 1 71 ? -8.799 6.517 -18.278 1.00 78.88 71 LYS A C 1
ATOM 566 O O . LYS A 1 71 ? -8.059 6.665 -19.244 1.00 78.88 71 LYS A O 1
ATOM 571 N N . GLN A 1 72 ? -8.470 6.950 -17.058 1.00 81.06 72 GLN A N 1
ATOM 572 C CA . GLN A 1 72 ? -7.179 7.577 -16.745 1.00 81.06 72 GLN A CA 1
ATOM 573 C C . GLN A 1 72 ? -6.055 6.568 -16.460 1.00 81.06 72 GLN A C 1
ATOM 575 O O . GLN A 1 72 ? -4.907 6.976 -16.296 1.00 81.06 72 GLN A O 1
ATOM 580 N N . PHE A 1 73 ? -6.349 5.267 -16.394 1.00 80.94 73 PHE A N 1
ATOM 581 C CA . PHE A 1 73 ? -5.341 4.239 -16.158 1.00 80.94 73 PHE A CA 1
ATOM 582 C C . PHE A 1 73 ? -4.571 3.941 -17.452 1.00 80.94 73 PHE A C 1
ATOM 584 O O . PHE A 1 73 ? -4.888 3.024 -18.204 1.00 80.94 73 PHE A O 1
ATOM 591 N N . GLN A 1 74 ? -3.564 4.768 -17.733 1.00 77.56 74 GLN A N 1
ATOM 592 C CA . GLN A 1 74 ? -2.720 4.667 -18.926 1.00 77.56 74 GLN A CA 1
ATOM 593 C C . GLN A 1 74 ? -1.426 3.909 -18.611 1.00 77.56 74 GLN A C 1
ATOM 595 O O . GLN A 1 74 ? -0.344 4.486 -18.513 1.00 77.56 74 GLN A O 1
ATOM 600 N N . VAL A 1 75 ? -1.556 2.599 -18.414 1.00 78.88 75 VAL A N 1
ATOM 601 C CA . VAL A 1 75 ? -0.439 1.675 -18.182 1.00 78.88 75 VAL A CA 1
ATOM 602 C C . VAL A 1 75 ? -0.395 0.658 -19.323 1.00 78.88 75 VAL A C 1
ATOM 604 O O . VAL A 1 75 ? -1.434 0.217 -19.804 1.00 78.88 75 VAL A O 1
ATOM 607 N N . GLU A 1 76 ? 0.808 0.279 -19.761 1.00 78.69 76 GLU A N 1
ATOM 608 C CA . GLU A 1 76 ? 1.006 -0.782 -20.759 1.00 78.69 76 GLU A CA 1
ATOM 609 C C . GLU A 1 76 ? 0.419 -2.115 -20.281 1.00 78.69 76 GLU A C 1
ATOM 611 O O . GLU A 1 76 ? 0.648 -2.510 -19.137 1.00 78.69 76 GLU A O 1
ATOM 616 N N . ALA A 1 77 ? -0.303 -2.816 -21.162 1.00 77.31 77 ALA A N 1
ATOM 617 C CA . ALA A 1 77 ? -1.057 -4.033 -20.841 1.00 77.31 77 ALA A CA 1
ATOM 618 C C . ALA A 1 77 ? -0.219 -5.089 -20.094 1.00 77.31 77 ALA A C 1
ATOM 620 O O . ALA A 1 77 ? -0.684 -5.661 -19.106 1.00 77.31 77 ALA A O 1
ATOM 621 N N . ASP A 1 78 ? 1.038 -5.273 -20.501 1.00 77.19 78 ASP A N 1
ATOM 622 C CA . ASP A 1 78 ? 1.960 -6.248 -19.907 1.00 77.19 78 ASP A CA 1
ATOM 623 C C . ASP A 1 78 ? 2.404 -5.859 -18.486 1.00 77.19 78 ASP A C 1
ATOM 625 O O . ASP A 1 78 ? 2.673 -6.715 -17.641 1.00 77.19 78 ASP A O 1
ATOM 629 N N . ALA A 1 79 ? 2.438 -4.557 -18.191 1.00 80.38 79 ALA A N 1
ATOM 630 C CA . ALA A 1 79 ? 2.807 -4.025 -16.885 1.00 80.38 79 ALA A CA 1
ATOM 631 C C . ALA A 1 79 ? 1.616 -3.956 -15.917 1.00 80.38 79 ALA A C 1
ATOM 633 O O . ALA A 1 79 ? 1.834 -3.949 -14.706 1.00 80.38 79 ALA A O 1
ATOM 634 N N . VAL A 1 80 ? 0.370 -3.936 -16.412 1.00 84.12 80 VAL A N 1
ATOM 635 C CA . VAL A 1 80 ? -0.840 -3.804 -15.576 1.00 84.12 80 VAL A CA 1
ATOM 636 C C . VAL A 1 80 ? -0.867 -4.851 -14.471 1.00 84.12 80 VAL A C 1
ATOM 638 O O . VAL A 1 80 ? -0.983 -4.499 -13.300 1.00 84.12 80 VAL A O 1
ATOM 641 N N . ARG A 1 81 ? -0.697 -6.130 -14.822 1.00 85.31 81 ARG A N 1
ATOM 642 C CA . ARG A 1 81 ? -0.754 -7.226 -13.847 1.00 85.31 81 ARG A CA 1
ATOM 643 C C . ARG A 1 81 ? 0.318 -7.089 -12.767 1.00 85.31 81 ARG A C 1
ATOM 645 O O . ARG A 1 81 ? 0.018 -7.222 -11.588 1.00 85.31 81 ARG A O 1
ATOM 652 N N . VAL A 1 82 ? 1.549 -6.768 -13.167 1.00 85.06 82 VAL A N 1
ATOM 653 C CA . VAL A 1 82 ? 2.680 -6.601 -12.242 1.00 85.06 82 VAL A CA 1
ATOM 654 C C . VAL A 1 82 ? 2.440 -5.430 -11.289 1.00 85.06 82 VAL A C 1
ATOM 656 O O . VAL A 1 82 ? 2.741 -5.531 -10.102 1.00 85.06 82 VAL A O 1
ATOM 659 N N . ILE A 1 83 ? 1.882 -4.327 -11.791 1.00 85.69 83 ILE A N 1
ATOM 660 C CA . ILE A 1 83 ? 1.573 -3.141 -10.988 1.00 85.69 83 ILE A CA 1
ATOM 661 C C . ILE A 1 83 ? 0.453 -3.429 -9.990 1.00 85.69 83 ILE A C 1
ATOM 663 O O . ILE A 1 83 ? 0.595 -3.071 -8.825 1.00 85.69 83 ILE A O 1
ATOM 667 N N . LEU A 1 84 ? -0.627 -4.090 -10.415 1.00 87.25 84 LEU A N 1
ATOM 668 C CA . LEU A 1 84 ? -1.735 -4.446 -9.525 1.00 87.25 84 LEU A CA 1
ATOM 669 C C . LEU A 1 84 ? -1.293 -5.422 -8.434 1.00 87.25 84 LEU A C 1
ATOM 671 O O . LEU A 1 84 ? -1.574 -5.176 -7.263 1.00 87.25 84 LEU A O 1
ATOM 675 N N . ASP A 1 85 ? -0.544 -6.471 -8.787 1.00 86.62 85 ASP A N 1
ATOM 676 C CA . ASP A 1 85 ? 0.002 -7.425 -7.813 1.00 86.62 85 ASP A CA 1
ATOM 677 C C . ASP A 1 85 ? 0.927 -6.712 -6.816 1.00 86.62 85 ASP A C 1
ATOM 679 O O . ASP A 1 85 ? 0.880 -6.968 -5.610 1.00 86.62 85 ASP A O 1
ATOM 683 N N . LYS A 1 86 ? 1.756 -5.777 -7.303 1.00 87.12 86 LYS A N 1
ATOM 684 C CA . LYS A 1 86 ? 2.687 -5.025 -6.460 1.00 87.12 86 LYS A CA 1
ATOM 685 C C . LYS A 1 86 ? 1.970 -4.055 -5.520 1.00 87.12 86 LYS A C 1
ATOM 687 O O . LYS A 1 86 ? 2.280 -4.059 -4.333 1.00 87.12 86 LYS A O 1
ATOM 692 N N . LEU A 1 87 ? 1.004 -3.281 -6.019 1.00 87.44 87 LEU A N 1
ATOM 693 C CA . LEU A 1 87 ? 0.175 -2.383 -5.206 1.00 87.44 87 LEU A CA 1
ATOM 694 C C . LEU A 1 87 ? -0.619 -3.157 -4.162 1.00 87.44 87 LEU A C 1
ATOM 696 O O . LEU A 1 87 ? -0.644 -2.757 -3.002 1.00 87.44 87 LEU A O 1
ATOM 700 N N . THR A 1 88 ? -1.225 -4.276 -4.566 1.00 88.94 88 THR A N 1
ATOM 701 C CA . THR A 1 88 ? -1.992 -5.133 -3.661 1.00 88.94 88 THR A CA 1
ATOM 702 C C . THR A 1 88 ? -1.099 -5.619 -2.536 1.00 88.94 88 THR A C 1
ATOM 704 O O . THR A 1 88 ? -1.430 -5.418 -1.379 1.00 88.94 88 THR A O 1
ATOM 707 N N . LYS A 1 89 ? 0.072 -6.179 -2.849 1.00 87.75 89 LYS A N 1
ATOM 708 C CA . LYS A 1 89 ? 0.987 -6.700 -1.831 1.00 87.75 89 LYS A CA 1
ATOM 709 C C . LYS A 1 89 ? 1.539 -5.611 -0.908 1.00 87.75 89 LYS A C 1
ATOM 711 O O . LYS A 1 89 ? 1.580 -5.807 0.302 1.00 87.75 89 LYS A O 1
ATOM 716 N N . ASP A 1 90 ? 1.971 -4.482 -1.470 1.00 86.56 90 ASP A N 1
ATOM 717 C CA . ASP A 1 90 ? 2.584 -3.401 -0.692 1.00 86.56 90 ASP A CA 1
ATOM 718 C C . ASP A 1 90 ? 1.560 -2.729 0.241 1.00 86.56 90 ASP A C 1
ATOM 720 O O . ASP A 1 90 ? 1.895 -2.386 1.374 1.00 86.56 90 ASP A O 1
ATOM 724 N N . LEU A 1 91 ? 0.306 -2.569 -0.203 1.00 85.94 91 LEU A N 1
ATOM 725 C CA . LEU A 1 91 ? -0.766 -2.022 0.630 1.00 85.94 91 LEU A CA 1
ATOM 726 C C . LEU A 1 91 ? -1.354 -3.069 1.584 1.00 85.94 91 LEU A C 1
ATOM 728 O O . LEU A 1 91 ? -1.682 -2.721 2.714 1.00 85.94 91 LEU A O 1
ATOM 732 N N . GLU A 1 92 ? -1.428 -4.343 1.196 1.00 87.50 92 GLU A N 1
ATOM 733 C CA . GLU A 1 92 ? -1.828 -5.437 2.090 1.00 87.50 92 GLU A CA 1
ATOM 734 C C . GLU A 1 92 ? -0.879 -5.524 3.284 1.00 87.50 92 GLU A C 1
ATOM 736 O O . GLU A 1 92 ? -1.331 -5.605 4.420 1.00 87.50 92 GLU A O 1
ATOM 741 N N . GLU A 1 93 ? 0.433 -5.427 3.056 1.00 84.00 93 GLU A N 1
ATOM 742 C CA . GLU A 1 93 ? 1.427 -5.433 4.132 1.00 84.00 93 GLU A CA 1
ATOM 743 C C . GLU A 1 93 ? 1.206 -4.285 5.131 1.00 84.00 93 GLU A C 1
ATOM 745 O O . GLU A 1 93 ? 1.442 -4.470 6.320 1.00 84.00 93 GLU A O 1
ATOM 750 N N . LYS A 1 94 ? 0.706 -3.130 4.668 1.00 80.12 94 LYS A N 1
ATOM 751 C CA . LYS A 1 94 ? 0.434 -1.942 5.494 1.00 80.12 94 LYS A CA 1
ATOM 752 C C . LYS A 1 94 ? -0.916 -2.006 6.210 1.00 80.12 94 LYS A C 1
ATOM 754 O O . LYS A 1 94 ? -0.979 -1.780 7.416 1.00 80.12 94 LYS A O 1
ATOM 759 N N . PHE A 1 95 ? -1.988 -2.357 5.506 1.00 75.62 95 PHE A N 1
ATOM 760 C CA . PHE A 1 95 ? -3.346 -2.427 6.062 1.00 75.62 95 PHE A CA 1
ATOM 761 C C . PHE A 1 95 ? -3.601 -3.692 6.882 1.00 75.62 95 PHE A C 1
ATOM 763 O O . PHE A 1 95 ? -4.344 -3.663 7.859 1.00 75.62 95 PHE A O 1
ATOM 770 N N . VAL A 1 96 ? -2.987 -4.802 6.484 1.00 69.25 96 VAL A N 1
ATOM 771 C CA . VAL A 1 96 ? -3.054 -6.101 7.161 1.00 69.25 96 VAL A CA 1
ATOM 772 C C . VAL A 1 96 ? -1.785 -6.324 7.972 1.00 69.25 96 VAL A C 1
ATOM 774 O O . VAL A 1 96 ? -1.532 -7.465 8.360 1.00 69.25 96 VAL A O 1
ATOM 777 N N . THR A 1 97 ? -0.991 -5.267 8.253 1.00 56.88 97 THR A N 1
ATOM 778 C CA . THR A 1 97 ? 0.110 -5.346 9.224 1.00 56.88 97 THR A CA 1
ATOM 779 C C . THR A 1 97 ? -0.459 -6.100 10.403 1.00 56.88 97 THR A C 1
ATOM 781 O O . THR A 1 97 ? -1.407 -5.617 11.030 1.00 56.88 97 THR A O 1
ATOM 784 N N . LYS A 1 98 ? 0.023 -7.338 10.599 1.00 50.16 98 LYS A N 1
ATOM 785 C CA . LYS A 1 98 ? -0.479 -8.221 11.640 1.00 50.16 98 LYS A CA 1
ATOM 786 C C . LYS A 1 98 ? -0.476 -7.350 12.873 1.00 50.16 98 LYS A C 1
ATOM 788 O O . LYS A 1 98 ? 0.593 -6.906 13.288 1.00 50.16 98 LYS A O 1
ATOM 793 N N . LEU A 1 99 ? -1.661 -7.070 13.413 1.00 44.12 99 LEU A N 1
ATOM 794 C CA . LEU A 1 99 ? -1.767 -6.770 14.819 1.00 44.12 99 LEU A CA 1
ATOM 795 C C . LEU A 1 99 ? -1.025 -7.935 15.461 1.00 44.12 99 LEU A C 1
ATOM 797 O O . LEU A 1 99 ? -1.532 -9.055 15.537 1.00 44.12 99 LEU A O 1
ATOM 801 N N . GLU A 1 100 ? 0.234 -7.691 15.809 1.00 43.69 100 GLU A N 1
ATOM 802 C CA . GLU A 1 100 ? 0.910 -8.363 16.886 1.00 43.69 100 GLU A CA 1
ATOM 803 C C . GLU A 1 100 ? -0.038 -8.131 18.062 1.00 43.69 100 GLU A C 1
ATOM 805 O O . GLU A 1 100 ? 0.069 -7.164 18.811 1.00 43.69 100 GLU A O 1
ATOM 810 N N . LEU A 1 101 ? -1.037 -9.011 18.187 1.00 43.84 101 LEU A N 1
ATOM 811 C CA . LEU A 1 101 ? -1.861 -9.248 19.366 1.00 43.84 101 LEU A CA 1
ATOM 812 C C . LEU A 1 101 ? -0.960 -9.809 20.478 1.00 43.84 101 LEU A C 1
ATOM 814 O O . LEU A 1 101 ? -1.312 -10.741 21.201 1.00 43.84 101 LEU A O 1
ATOM 818 N N . SER A 1 102 ? 0.228 -9.233 20.626 1.00 42.69 102 SER A N 1
ATOM 819 C CA . SER A 1 102 ? 1.228 -9.556 21.623 1.00 42.69 102 SER A CA 1
ATOM 820 C C . SER A 1 102 ? 0.778 -9.071 23.007 1.00 42.69 102 SER A C 1
ATOM 822 O O . SER A 1 102 ? 1.376 -9.464 24.001 1.00 42.69 102 SER A O 1
ATOM 824 N N . GLU A 1 103 ? -0.348 -8.344 23.104 1.00 44.47 103 GLU A N 1
ATOM 825 C CA . GLU A 1 103 ? -0.976 -7.958 24.378 1.00 44.47 103 GLU A CA 1
ATOM 826 C C . GLU A 1 103 ? -2.331 -8.635 24.682 1.00 44.47 103 GLU A C 1
ATOM 828 O O . GLU A 1 103 ? -2.901 -8.408 25.746 1.00 44.47 103 GLU A O 1
ATOM 833 N N . LEU A 1 104 ? -2.839 -9.537 23.827 1.00 45.97 104 LEU A N 1
ATOM 834 C CA . LEU A 1 104 ? -4.022 -10.363 24.158 1.00 45.97 104 LEU A CA 1
ATOM 835 C C . LEU A 1 104 ? -3.878 -11.849 23.814 1.00 45.97 104 LEU A C 1
ATOM 837 O O . LEU A 1 104 ? -4.853 -12.606 23.808 1.00 45.97 104 LEU A O 1
ATOM 841 N N . THR A 1 105 ? -2.644 -12.307 23.623 1.00 40.09 105 THR A N 1
ATOM 842 C CA . THR A 1 105 ? -2.355 -13.737 23.602 1.00 40.09 105 THR A CA 1
ATOM 843 C C . THR A 1 105 ? -2.388 -14.256 25.041 1.00 40.09 105 THR A C 1
ATOM 845 O O . THR A 1 105 ? -1.377 -14.292 25.744 1.00 40.09 105 THR A O 1
ATOM 848 N N . ARG A 1 106 ? -3.572 -14.721 25.480 1.00 55.69 106 ARG A N 1
ATOM 849 C CA . ARG A 1 106 ? -3.654 -15.873 26.401 1.00 55.69 106 ARG A CA 1
ATOM 850 C C . ARG A 1 106 ? -2.550 -16.847 25.993 1.00 55.69 106 ARG A C 1
ATOM 852 O O . ARG A 1 106 ? -2.452 -17.102 24.793 1.00 55.69 106 ARG A O 1
ATOM 859 N N . PRO A 1 107 ? -1.748 -17.388 26.923 1.00 45.44 107 PRO A N 1
ATOM 860 C CA . PRO A 1 107 ? -0.572 -18.165 26.564 1.00 45.44 107 PRO A CA 1
ATOM 861 C C . PRO A 1 107 ? -0.998 -19.263 25.593 1.00 45.44 107 PRO A C 1
ATOM 863 O O . PRO A 1 107 ? -1.751 -20.167 25.965 1.00 45.44 107 PRO A O 1
ATOM 866 N N . ALA A 1 108 ? -0.567 -19.144 24.334 1.00 46.50 108 ALA A N 1
ATOM 867 C CA . ALA A 1 108 ? -0.758 -20.199 23.359 1.00 46.50 108 ALA A CA 1
ATOM 868 C C . ALA A 1 108 ? -0.166 -21.471 23.983 1.00 46.50 108 ALA A C 1
ATOM 870 O O . ALA A 1 108 ? 0.922 -21.403 24.570 1.00 46.50 108 ALA A O 1
ATOM 871 N N . PRO A 1 109 ? -0.863 -22.619 23.939 1.00 49.34 109 PRO A N 1
ATOM 872 C CA . PRO A 1 109 ? -0.307 -23.854 24.453 1.00 49.34 109 PRO A CA 1
ATOM 873 C C . PRO A 1 109 ? 0.909 -24.173 23.590 1.00 49.34 109 PRO A C 1
ATOM 875 O O . PRO A 1 109 ? 0.778 -24.645 22.464 1.00 49.34 109 PRO A O 1
ATOM 878 N N . GLY A 1 110 ? 2.096 -23.840 24.103 1.00 44.34 110 GLY A N 1
ATOM 879 C CA . GLY A 1 110 ? 3.350 -24.090 23.418 1.00 44.34 110 GLY A CA 1
ATOM 880 C C . GLY A 1 110 ? 3.375 -25.540 22.966 1.00 44.34 110 GLY A C 1
ATOM 881 O O . GLY A 1 110 ? 3.081 -26.440 23.763 1.00 44.34 110 GLY A O 1
ATOM 882 N N . ILE A 1 111 ? 3.689 -25.754 21.688 1.00 56.03 111 ILE A N 1
ATOM 883 C CA . ILE A 1 111 ? 3.960 -27.079 21.139 1.00 56.03 111 ILE A CA 1
ATOM 884 C C . ILE A 1 111 ? 5.057 -27.665 22.022 1.00 56.03 111 ILE A C 1
ATOM 886 O O . ILE A 1 111 ? 6.213 -27.243 21.986 1.00 56.03 111 ILE A O 1
ATOM 890 N N . ARG A 1 112 ? 4.659 -28.568 22.921 1.00 55.66 112 ARG A N 1
ATOM 891 C CA . ARG A 1 112 ? 5.587 -29.186 23.856 1.00 55.66 112 ARG A CA 1
ATOM 892 C C . ARG A 1 112 ? 6.511 -30.064 23.018 1.00 55.66 112 ARG A C 1
ATOM 894 O O . ARG A 1 112 ? 5.995 -30.957 22.344 1.00 55.66 112 ARG A O 1
ATOM 901 N N . PRO A 1 113 ? 7.841 -29.881 23.076 1.00 59.69 113 PRO A N 1
ATOM 902 C CA . PRO A 1 113 ? 8.740 -30.899 22.554 1.00 59.69 113 PRO A CA 1
ATOM 903 C C . PRO A 1 113 ? 8.383 -32.242 23.215 1.00 59.69 113 PRO A C 1
ATOM 905 O O . PRO A 1 113 ? 7.964 -32.241 24.384 1.00 59.69 113 PRO A O 1
ATOM 908 N N . PRO A 1 114 ? 8.494 -33.378 22.499 1.00 58.50 114 PRO A N 1
ATOM 909 C CA . PRO A 1 114 ? 8.131 -34.682 23.037 1.00 58.50 114 PRO A CA 1
ATOM 910 C C . PRO A 1 114 ? 8.819 -34.878 24.389 1.00 58.50 114 PRO A C 1
ATOM 912 O O . PRO A 1 114 ? 10.046 -34.819 24.509 1.00 58.50 114 PRO A O 1
ATOM 915 N N . LYS A 1 115 ? 8.002 -35.020 25.440 1.00 53.03 115 LYS A N 1
ATOM 916 C CA . LYS A 1 115 ? 8.465 -35.184 26.819 1.00 53.03 115 LYS A CA 1
ATOM 917 C C . LYS A 1 115 ? 9.329 -36.442 26.883 1.00 53.03 115 LYS A C 1
ATOM 919 O O . LYS A 1 115 ? 8.799 -37.548 26.904 1.00 53.03 115 LYS A O 1
ATOM 924 N N . LYS A 1 116 ? 10.647 -36.274 27.011 1.00 65.69 116 LYS A N 1
ATOM 925 C CA . LYS A 1 116 ? 11.485 -37.312 27.621 1.00 65.69 116 LYS A CA 1
ATOM 926 C C . LYS A 1 116 ? 10.904 -37.621 29.011 1.00 65.69 116 LYS A C 1
ATOM 928 O O . LYS A 1 116 ? 10.478 -36.677 29.693 1.00 65.69 116 LYS A O 1
ATOM 933 N N . PRO A 1 117 ? 10.837 -38.894 29.435 1.00 60.31 117 PRO A N 1
ATOM 934 C CA . PRO A 1 117 ? 10.288 -39.252 30.735 1.00 60.31 117 PRO A CA 1
ATOM 935 C C . PRO A 1 117 ? 11.069 -38.513 31.826 1.00 60.31 117 PRO A C 1
ATOM 937 O O . PRO A 1 117 ? 12.258 -38.746 32.031 1.00 60.31 117 PRO A O 1
ATOM 940 N N . LYS A 1 118 ? 10.406 -37.560 32.492 1.00 63.47 118 LYS A N 1
ATOM 941 C CA . LYS A 1 118 ? 10.966 -36.900 33.672 1.00 63.47 118 LYS A CA 1
ATOM 942 C C . LYS A 1 118 ? 10.956 -37.912 34.822 1.00 63.47 118 LYS A C 1
ATOM 944 O O . LYS A 1 118 ? 9.941 -38.593 34.991 1.00 63.47 118 LYS A O 1
ATOM 949 N N . PRO A 1 119 ? 12.022 -37.993 35.635 1.00 63.16 119 PRO A N 1
ATOM 950 C CA . PRO A 1 119 ? 11.978 -38.765 36.870 1.00 63.16 119 PRO A CA 1
ATOM 951 C C . PRO A 1 119 ? 10.822 -38.254 37.742 1.00 63.16 119 PRO A C 1
ATOM 953 O O . PRO A 1 119 ? 10.550 -37.052 37.779 1.00 63.16 119 PRO A O 1
ATOM 956 N N . LYS A 1 120 ? 10.103 -39.170 38.404 1.00 59.41 120 LYS A N 1
ATOM 957 C CA . LYS A 1 120 ? 8.987 -38.847 39.305 1.00 59.41 120 LYS A CA 1
ATOM 958 C C . LYS A 1 120 ? 9.498 -37.972 40.457 1.00 59.41 120 LYS A C 1
ATOM 960 O O . LYS A 1 120 ? 10.018 -38.485 41.443 1.00 59.41 120 LYS A O 1
ATOM 965 N N . ILE A 1 121 ? 9.352 -36.654 40.338 1.00 63.91 121 ILE A N 1
ATOM 966 C CA . ILE A 1 121 ? 9.576 -35.725 41.447 1.00 63.91 121 ILE A CA 1
ATOM 967 C C . ILE A 1 121 ? 8.326 -35.781 42.327 1.00 63.91 121 ILE A C 1
ATOM 969 O O . ILE A 1 121 ? 7.212 -35.577 41.841 1.00 63.91 121 ILE A O 1
ATOM 973 N N . LYS A 1 122 ? 8.520 -36.111 43.608 1.00 64.31 122 LYS A N 1
ATOM 974 C CA . LYS A 1 122 ? 7.465 -36.136 44.629 1.00 64.31 122 LYS A CA 1
ATOM 975 C C . LYS A 1 122 ? 6.727 -34.783 44.660 1.00 64.31 122 LYS A C 1
ATOM 977 O O . LYS A 1 122 ? 7.382 -33.751 44.496 1.00 64.31 122 LYS A O 1
ATOM 982 N N . PRO A 1 123 ? 5.398 -34.760 44.865 1.00 60.84 123 PRO A N 1
ATOM 983 C CA . PRO A 1 123 ? 4.662 -33.507 44.996 1.00 60.84 123 PRO A CA 1
ATOM 984 C C . PRO A 1 123 ? 5.239 -32.688 46.158 1.00 60.84 123 PRO A C 1
ATOM 986 O O . PRO A 1 123 ? 5.464 -33.223 47.244 1.00 60.84 123 PRO A O 1
ATOM 989 N N . LYS A 1 124 ? 5.523 -31.402 45.911 1.00 65.19 124 LYS A N 1
ATOM 990 C CA . LYS A 1 124 ? 5.879 -30.466 46.984 1.00 65.19 124 LYS A CA 1
ATOM 991 C C . LYS A 1 124 ? 4.691 -30.342 47.950 1.00 65.19 124 LYS A C 1
ATOM 993 O O . LYS A 1 124 ? 3.551 -30.377 47.480 1.00 65.19 124 LYS A O 1
ATOM 998 N N . PRO A 1 125 ? 4.947 -30.205 49.262 1.00 62.31 125 PRO A N 1
ATOM 999 C CA . PRO A 1 125 ? 3.890 -29.996 50.242 1.00 62.31 125 PRO A CA 1
ATOM 1000 C C . PRO A 1 125 ? 3.106 -28.718 49.922 1.00 62.31 125 PRO A C 1
ATOM 1002 O O . PRO A 1 125 ? 3.641 -27.788 49.313 1.00 62.31 125 PRO A O 1
ATOM 1005 N N . ALA A 1 126 ? 1.827 -28.708 50.301 1.00 62.09 126 ALA A N 1
ATOM 1006 C CA . ALA A 1 126 ? 0.966 -27.543 50.159 1.00 62.09 126 ALA A CA 1
ATOM 1007 C C . ALA A 1 126 ? 1.589 -26.334 50.889 1.00 62.09 126 ALA A C 1
ATOM 1009 O O . ALA A 1 126 ? 2.163 -26.522 51.964 1.00 62.09 126 ALA A O 1
ATOM 1010 N N . PRO A 1 127 ? 1.511 -25.123 50.310 1.00 57.22 127 PRO A N 1
ATOM 1011 C CA . PRO A 1 127 ? 2.043 -23.926 50.947 1.00 57.22 127 PRO A CA 1
ATOM 1012 C C . PRO A 1 127 ? 1.308 -23.675 52.266 1.00 57.22 127 PRO A C 1
ATOM 1014 O O . PRO A 1 127 ? 0.081 -23.741 52.325 1.00 57.22 127 PRO A O 1
ATOM 1017 N N . THR A 1 128 ? 2.069 -23.420 53.324 1.00 63.47 128 THR A N 1
ATOM 1018 C CA . THR A 1 128 ? 1.556 -23.119 54.665 1.00 63.47 128 THR A CA 1
ATOM 1019 C C . THR A 1 128 ? 0.936 -21.715 54.695 1.00 63.47 128 THR A C 1
ATOM 1021 O O . THR A 1 128 ? 1.358 -20.843 53.935 1.00 63.47 128 THR A O 1
ATOM 1024 N N . ASP A 1 129 ? -0.014 -21.452 55.599 1.00 59.41 129 ASP A N 1
ATOM 1025 C CA . ASP A 1 129 ? -0.753 -20.173 55.702 1.00 59.41 129 ASP A CA 1
ATOM 1026 C C . ASP A 1 129 ? 0.125 -18.903 55.692 1.00 59.41 129 ASP A C 1
ATOM 1028 O O . ASP A 1 129 ? -0.261 -17.872 55.139 1.00 59.41 129 ASP A O 1
ATOM 1032 N N . ALA A 1 130 ? 1.349 -18.973 56.221 1.00 65.38 130 ALA A N 1
ATOM 1033 C CA . ALA A 1 130 ? 2.298 -17.858 56.198 1.00 65.38 130 ALA A CA 1
ATOM 1034 C C . ALA A 1 130 ? 2.735 -17.446 54.773 1.00 65.38 130 ALA A C 1
ATOM 1036 O O . ALA A 1 130 ? 2.888 -16.257 54.495 1.00 65.38 130 ALA A O 1
ATOM 1037 N N . GLU A 1 131 ? 2.892 -18.396 53.843 1.00 61.16 131 GLU A N 1
ATOM 1038 C CA . GLU A 1 131 ? 3.219 -18.096 52.439 1.00 61.16 131 GLU A CA 1
ATOM 1039 C C . GLU A 1 131 ? 2.044 -17.438 51.703 1.00 61.16 131 GLU A C 1
ATOM 1041 O O . GLU A 1 131 ? 2.255 -16.632 50.790 1.00 61.16 131 GLU A O 1
ATOM 1046 N N . LEU A 1 132 ? 0.805 -17.752 52.097 1.00 65.69 132 LEU A N 1
ATOM 1047 C CA . LEU A 1 132 ? -0.395 -17.142 51.523 1.00 65.69 132 LEU A CA 1
ATOM 1048 C C . LEU A 1 132 ? -0.536 -15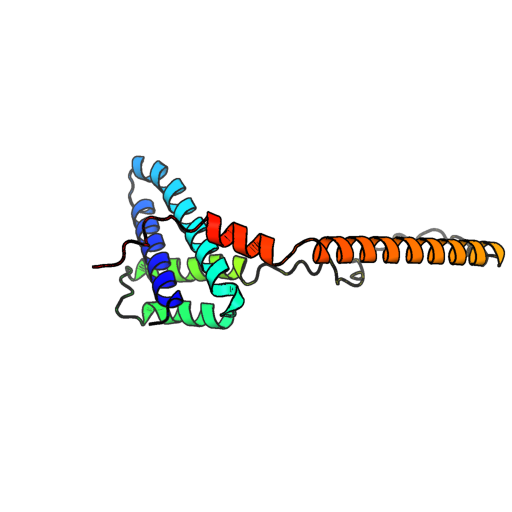.680 51.951 1.00 65.69 132 LEU A C 1
ATOM 1050 O O . LEU A 1 132 ? -0.819 -14.832 51.105 1.00 65.69 132 LEU A O 1
ATOM 1054 N N . LEU A 1 133 ? -0.254 -15.365 53.218 1.00 68.06 133 LEU A N 1
ATOM 1055 C CA . LEU A 1 133 ? -0.274 -13.988 53.723 1.00 68.06 133 LEU A CA 1
ATOM 1056 C C . LEU A 1 133 ? 0.791 -13.108 53.055 1.00 68.06 133 LEU A C 1
ATOM 1058 O O . LEU A 1 133 ? 0.494 -11.985 52.649 1.00 68.06 133 LEU A O 1
ATOM 1062 N N . ILE A 1 134 ? 2.006 -13.631 52.858 1.00 72.75 134 ILE A N 1
ATOM 1063 C CA . ILE A 1 134 ? 3.073 -12.910 52.143 1.00 72.75 134 ILE A CA 1
ATOM 1064 C C . ILE A 1 134 ? 2.667 -12.658 50.685 1.00 72.75 134 ILE A C 1
ATOM 1066 O O . ILE A 1 134 ? 2.875 -11.561 50.165 1.00 72.75 134 ILE A O 1
ATOM 1070 N N . LYS A 1 135 ? 2.041 -13.640 50.025 1.00 67.12 135 LYS A N 1
ATOM 1071 C CA . LYS A 1 135 ? 1.503 -13.457 48.669 1.00 67.12 135 LYS A CA 1
ATOM 1072 C C . LYS A 1 135 ? 0.404 -12.404 48.611 1.00 67.12 135 LYS A C 1
ATOM 1074 O O . LYS A 1 135 ? 0.401 -11.615 47.669 1.00 67.12 135 LYS A O 1
ATOM 1079 N N . LEU A 1 136 ? -0.496 -12.371 49.593 1.00 67.88 136 LEU A N 1
ATOM 1080 C CA . LEU A 1 136 ? -1.562 -11.373 49.650 1.00 67.88 136 LEU A CA 1
ATOM 1081 C C . LEU A 1 136 ? -0.985 -9.960 49.809 1.00 67.88 136 LEU A C 1
ATOM 1083 O O . LEU A 1 136 ? -1.341 -9.066 49.047 1.00 67.88 136 LEU A O 1
ATOM 1087 N N . ALA A 1 137 ? -0.025 -9.784 50.723 1.00 67.19 137 ALA A N 1
ATOM 1088 C CA . ALA A 1 137 ? 0.656 -8.507 50.937 1.00 67.19 137 ALA A CA 1
ATOM 1089 C C . ALA A 1 137 ? 1.421 -8.039 49.684 1.00 67.19 137 ALA A C 1
ATOM 1091 O O . ALA A 1 137 ? 1.377 -6.865 49.320 1.00 67.19 137 ALA A O 1
ATOM 1092 N N . GLN A 1 138 ? 2.076 -8.960 48.970 1.00 68.44 138 GLN A N 1
ATOM 1093 C CA . GLN A 1 138 ? 2.744 -8.647 47.702 1.00 68.44 138 GLN A CA 1
ATOM 1094 C C . GLN A 1 138 ? 1.759 -8.284 46.583 1.00 68.44 138 GLN A C 1
ATOM 1096 O O . GLN A 1 138 ? 2.083 -7.461 45.725 1.00 68.44 138 GLN A O 1
ATOM 1101 N N . MET A 1 139 ? 0.571 -8.893 46.559 1.00 64.06 139 MET A N 1
ATOM 1102 C CA . MET A 1 139 ? -0.478 -8.536 45.602 1.00 64.06 139 MET A CA 1
ATOM 1103 C C . MET A 1 139 ? -1.040 -7.142 45.878 1.00 64.06 139 MET A C 1
ATOM 1105 O O . MET A 1 139 ? -1.192 -6.367 44.934 1.00 64.06 139 MET A O 1
ATOM 1109 N N . ASP A 1 140 ? -1.271 -6.806 47.146 1.00 69.50 140 ASP A N 1
ATOM 1110 C CA . ASP A 1 140 ? -1.773 -5.490 47.545 1.00 69.50 140 ASP A CA 1
ATOM 1111 C C . ASP A 1 140 ? -0.764 -4.379 47.210 1.00 69.50 140 ASP A C 1
ATOM 1113 O O . ASP A 1 140 ? -1.097 -3.398 46.546 1.00 69.50 140 A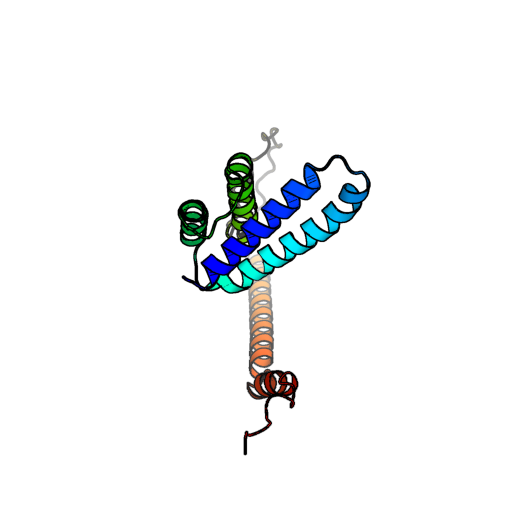SP A O 1
ATOM 1117 N N . GLN A 1 141 ? 0.521 -4.595 47.512 1.00 68.81 141 GLN A N 1
ATOM 1118 C CA . GLN A 1 141 ? 1.585 -3.652 47.157 1.00 68.81 141 GLN A CA 1
ATOM 1119 C C . GLN A 1 141 ? 1.680 -3.419 45.637 1.00 68.81 141 GLN A C 1
ATOM 1121 O O . GLN A 1 141 ? 1.896 -2.294 45.183 1.00 68.81 141 GLN A O 1
ATOM 1126 N N . ARG A 1 142 ? 1.486 -4.468 44.824 1.00 65.00 142 ARG A N 1
ATOM 1127 C CA . ARG A 1 142 ? 1.454 -4.341 43.357 1.00 65.00 142 ARG A CA 1
ATOM 1128 C C . ARG A 1 142 ? 0.247 -3.544 42.874 1.00 65.00 142 ARG A C 1
ATOM 1130 O O . ARG A 1 142 ? 0.401 -2.733 41.962 1.00 65.00 142 ARG A O 1
ATOM 1137 N N . GLN A 1 143 ? -0.925 -3.749 43.473 1.00 65.62 143 GLN A N 1
ATOM 1138 C CA . GLN A 1 143 ? -2.120 -2.975 43.133 1.00 65.62 143 GLN A CA 1
ATOM 1139 C C . GLN A 1 143 ? -1.943 -1.494 43.474 1.00 65.62 143 GLN A C 1
ATOM 1141 O O . GLN A 1 143 ? -2.233 -0.647 42.631 1.00 65.62 143 GLN A O 1
ATOM 1146 N N . GLN A 1 144 ? -1.383 -1.180 44.643 1.00 66.06 144 GLN A N 1
ATOM 1147 C CA . GLN A 1 144 ? -1.109 0.200 45.053 1.00 66.06 144 GLN A CA 1
ATOM 1148 C C . GLN A 1 144 ? -0.113 0.910 44.117 1.00 66.06 144 GLN A C 1
ATOM 1150 O O . GLN A 1 144 ? -0.293 2.081 43.781 1.00 66.06 144 GLN A O 1
ATOM 1155 N N . MET A 1 145 ? 0.921 0.214 43.628 1.00 66.12 145 MET A N 1
ATOM 1156 C CA . MET A 1 145 ? 1.842 0.805 42.646 1.00 66.12 145 MET A CA 1
ATOM 1157 C C . MET A 1 145 ? 1.187 1.029 41.276 1.00 66.12 145 MET A C 1
ATOM 1159 O O . MET A 1 145 ? 1.457 2.038 40.619 1.00 66.12 145 MET A O 1
ATOM 1163 N N . ALA A 1 146 ? 0.315 0.116 40.839 1.00 60.56 146 ALA A N 1
ATOM 1164 C CA . ALA A 1 146 ? -0.388 0.240 39.565 1.00 60.56 146 ALA A CA 1
ATOM 1165 C C . ALA A 1 146 ? -1.369 1.425 39.563 1.00 60.56 146 ALA A C 1
ATOM 1167 O O . ALA A 1 146 ? -1.412 2.187 38.594 1.00 60.56 146 ALA A O 1
ATOM 1168 N N . THR A 1 147 ? -2.105 1.633 40.659 1.00 67.44 147 THR A N 1
ATOM 1169 C CA . THR A 1 147 ? -3.035 2.765 40.793 1.00 67.44 147 THR A CA 1
ATOM 1170 C C . THR A 1 147 ? -2.301 4.105 40.851 1.00 67.44 147 THR A C 1
ATOM 1172 O O . THR A 1 147 ? -2.711 5.046 40.172 1.00 67.44 147 THR A O 1
ATOM 1175 N N . ALA A 1 148 ? -1.169 4.187 41.558 1.00 68.81 148 ALA A N 1
ATOM 1176 C CA . ALA A 1 148 ? -0.332 5.389 41.584 1.00 68.81 148 ALA A CA 1
ATOM 1177 C C . ALA A 1 148 ? 0.253 5.739 40.199 1.00 68.81 148 ALA A C 1
ATOM 1179 O O . ALA A 1 148 ? 0.334 6.914 39.828 1.00 68.81 148 ALA A O 1
ATOM 1180 N N . SER A 1 149 ? 0.637 4.729 39.411 1.00 66.12 149 SER A N 1
ATOM 1181 C CA . SER A 1 149 ? 1.125 4.916 38.038 1.00 66.12 149 SER A CA 1
ATOM 1182 C C . SER A 1 149 ? 0.026 5.441 37.105 1.00 66.12 149 SER A C 1
ATOM 1184 O O . SER A 1 149 ? 0.237 6.414 36.379 1.00 66.12 149 SER A O 1
ATOM 1186 N N . LEU A 1 150 ? -1.181 4.870 37.191 1.00 65.00 150 LEU A N 1
ATOM 1187 C CA . LEU A 1 150 ? -2.346 5.332 36.430 1.00 65.00 150 LEU A CA 1
ATOM 1188 C C . LEU A 1 150 ? -2.735 6.769 36.788 1.00 65.00 150 LEU A C 1
ATOM 1190 O O . LEU A 1 150 ? -2.980 7.575 35.894 1.00 65.00 150 LEU A O 1
ATOM 1194 N N . GLN A 1 151 ? -2.720 7.130 38.072 1.00 68.56 151 GLN A N 1
ATOM 1195 C CA . GLN A 1 151 ? -2.985 8.508 38.493 1.00 68.56 151 GLN A CA 1
ATOM 1196 C C . GLN A 1 151 ? -1.935 9.494 37.959 1.00 68.56 151 GLN A C 1
ATOM 1198 O O . GLN A 1 151 ? -2.295 10.594 37.540 1.00 68.56 151 GLN A O 1
ATOM 1203 N N . LYS A 1 152 ? -0.653 9.103 37.894 1.00 67.94 152 LYS A N 1
ATOM 1204 C CA . LYS A 1 152 ? 0.391 9.912 37.240 1.00 67.94 152 LYS A CA 1
ATOM 1205 C C . LYS A 1 152 ? 0.147 10.080 35.740 1.00 67.94 152 LYS A C 1
ATOM 1207 O O . LYS A 1 152 ? 0.327 11.185 35.235 1.00 67.94 152 LYS A O 1
ATOM 1212 N N . ALA A 1 153 ? -0.272 9.024 35.043 1.00 67.00 153 ALA A N 1
ATOM 1213 C CA . ALA A 1 153 ? -0.599 9.094 33.619 1.00 67.00 153 ALA A CA 1
ATOM 1214 C C . ALA A 1 153 ? -1.801 10.018 33.359 1.00 67.00 153 ALA A C 1
ATOM 1216 O O . ALA A 1 153 ? -1.733 10.887 32.494 1.00 67.00 153 ALA A O 1
ATOM 1217 N N . ILE A 1 154 ? -2.857 9.912 34.170 1.00 63.62 154 ILE A N 1
ATOM 1218 C CA . ILE A 1 154 ? -4.037 10.788 34.090 1.00 63.62 154 ILE A CA 1
ATOM 1219 C C . ILE A 1 154 ? -3.655 12.249 34.371 1.00 63.62 154 ILE A C 1
ATOM 1221 O O . ILE A 1 154 ? -4.066 13.148 33.642 1.00 63.62 154 ILE A O 1
ATOM 1225 N N . ALA A 1 155 ? -2.813 12.505 35.376 1.00 67.75 155 ALA A N 1
ATOM 1226 C CA . ALA A 1 155 ? -2.324 13.852 35.665 1.00 67.75 155 ALA A CA 1
ATOM 1227 C C . ALA A 1 155 ? -1.442 14.422 34.538 1.00 67.75 155 ALA A C 1
ATOM 1229 O O . ALA A 1 155 ? -1.461 15.629 34.303 1.00 67.75 155 ALA A O 1
ATOM 1230 N N . ALA A 1 156 ? -0.677 13.582 33.834 1.00 67.69 156 ALA A N 1
ATOM 1231 C CA . ALA A 1 156 ? 0.100 13.998 32.669 1.00 67.69 156 ALA A CA 1
ATOM 1232 C C . ALA A 1 156 ? -0.803 14.349 31.477 1.00 67.69 156 ALA A C 1
ATOM 1234 O O . ALA A 1 156 ? -0.573 15.371 30.839 1.00 67.69 156 ALA A O 1
ATOM 1235 N N . ILE A 1 157 ? -1.859 13.566 31.234 1.00 60.78 157 ILE A N 1
ATOM 1236 C CA . ILE A 1 157 ? -2.870 13.853 30.205 1.00 60.78 157 ILE A CA 1
ATOM 1237 C C . ILE A 1 157 ? -3.581 15.177 30.510 1.00 60.78 157 ILE A C 1
ATOM 1239 O O . ILE A 1 157 ? -3.654 16.040 29.646 1.00 60.78 157 ILE A O 1
ATOM 1243 N N . ASN A 1 158 ? -4.005 15.396 31.758 1.00 61.41 158 ASN A N 1
ATOM 1244 C CA . ASN A 1 158 ? -4.677 16.637 32.157 1.00 61.41 158 ASN A CA 1
ATOM 1245 C C . ASN A 1 158 ? -3.762 17.877 32.133 1.00 61.41 158 ASN A C 1
ATOM 1247 O O . ASN A 1 158 ? -4.257 18.998 32.068 1.00 61.41 158 ASN A O 1
ATOM 1251 N N . LYS A 1 159 ? -2.432 17.704 32.189 1.00 62.72 159 LYS A N 1
ATOM 1252 C CA . LYS A 1 159 ? -1.459 18.800 32.017 1.00 62.72 159 LYS A CA 1
ATOM 1253 C C . LYS A 1 159 ? -1.240 19.190 30.555 1.00 62.72 159 LYS A C 1
ATOM 1255 O O . LYS A 1 159 ? -0.691 20.262 30.301 1.00 62.72 159 LYS A O 1
ATOM 1260 N N . ILE A 1 160 ? -1.654 18.357 29.603 1.00 61.44 160 ILE A N 1
ATOM 1261 C CA . ILE A 1 160 ? -1.681 18.717 28.187 1.00 61.44 160 ILE A CA 1
ATOM 1262 C C . ILE A 1 160 ? -2.951 19.550 27.974 1.00 61.44 160 ILE A C 1
ATOM 1264 O O . ILE A 1 160 ? -4.008 19.033 27.625 1.00 61.44 160 ILE A O 1
ATOM 1268 N N . SER A 1 161 ? -2.857 20.851 28.265 1.00 57.09 161 SER A N 1
ATOM 1269 C CA . SER A 1 161 ? -3.951 21.801 28.031 1.00 57.09 161 SER A CA 1
ATOM 1270 C C . SER A 1 161 ? -4.274 21.869 26.527 1.00 57.09 161 SER A C 1
ATOM 1272 O O . SER A 1 161 ? -3.336 21.899 25.720 1.00 57.09 161 SER A O 1
ATOM 1274 N N . PRO A 1 162 ? -5.557 21.947 26.124 1.00 59.03 162 PRO A N 1
ATOM 1275 C CA . PRO A 1 162 ? -5.964 22.165 24.731 1.00 59.03 162 PRO A CA 1
ATOM 1276 C C . PRO A 1 162 ? -5.280 23.380 24.078 1.00 59.03 162 PRO A C 1
ATOM 1278 O O . PRO A 1 162 ? -4.958 23.351 22.893 1.00 59.03 162 PRO A O 1
ATOM 1281 N N . GLU A 1 163 ? -4.937 24.397 24.874 1.00 57.72 163 GLU A N 1
ATOM 1282 C CA . GLU A 1 163 ? -4.211 25.598 24.433 1.00 57.72 163 GLU A CA 1
ATOM 1283 C C . GLU A 1 163 ? -2.803 25.295 23.881 1.00 57.72 163 GLU A C 1
ATOM 1285 O O . GLU A 1 163 ? -2.258 26.061 23.082 1.00 57.72 163 GLU A O 1
ATOM 1290 N N . PHE A 1 164 ? -2.184 24.175 24.283 1.00 59.44 164 PHE A N 1
ATOM 1291 C CA . PHE A 1 164 ? -0.879 23.764 23.756 1.00 59.44 164 PHE A CA 1
ATOM 1292 C C . PHE A 1 164 ? -0.991 23.237 22.319 1.00 59.44 164 PHE A C 1
ATOM 1294 O O . PHE A 1 164 ? -0.079 23.447 21.518 1.00 59.44 164 PHE A O 1
ATOM 1301 N N . PHE A 1 165 ? -2.111 22.597 21.968 1.00 56.44 165 PHE A N 1
ATOM 1302 C CA . PHE A 1 165 ? -2.387 22.182 20.592 1.00 56.44 165 PHE A CA 1
ATOM 1303 C C . PHE A 1 165 ? -2.690 23.389 19.706 1.00 56.44 165 PHE A C 1
ATOM 1305 O O . PHE A 1 165 ? -2.115 23.496 18.625 1.00 56.44 165 PHE A O 1
ATOM 1312 N N . GLU A 1 166 ? -3.487 24.344 20.189 1.00 55.53 166 GLU A N 1
ATOM 1313 C CA . GLU A 1 166 ? -3.809 25.564 19.438 1.00 55.53 166 GLU A CA 1
ATOM 1314 C C . GLU A 1 166 ? -2.565 26.407 19.137 1.00 55.53 166 GLU A C 1
ATOM 1316 O O . GLU A 1 166 ? -2.363 26.811 17.993 1.00 55.53 166 GLU A O 1
ATOM 1321 N N . LYS A 1 167 ? -1.656 26.593 20.107 1.00 58.19 167 LYS A N 1
ATOM 1322 C CA . LYS A 1 167 ? -0.385 27.299 19.858 1.00 58.19 167 LYS A CA 1
ATOM 1323 C C . LYS A 1 167 ? 0.510 26.578 18.856 1.00 58.19 167 LYS A C 1
ATOM 1325 O O . LYS A 1 167 ? 1.188 27.242 18.075 1.00 58.19 167 LYS A O 1
ATOM 1330 N N . LYS A 1 168 ? 0.524 25.242 18.849 1.00 57.38 168 LYS A N 1
ATOM 1331 C CA . L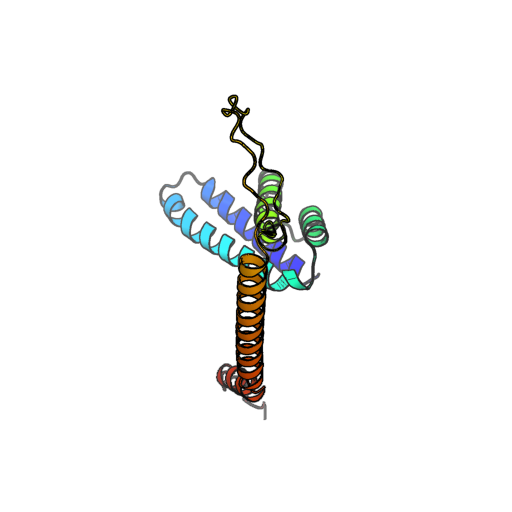YS A 1 168 ? 1.321 24.458 17.892 1.00 57.38 168 LYS A CA 1
ATOM 1332 C C . LYS A 1 168 ? 0.739 24.507 16.475 1.00 57.38 168 LYS A C 1
ATOM 1334 O O . LYS A 1 168 ? 1.502 24.479 15.516 1.00 57.38 168 LYS A O 1
ATOM 1339 N N . ILE A 1 169 ? -0.585 24.604 16.356 1.00 58.03 169 ILE A N 1
ATOM 1340 C CA . ILE A 1 169 ? -1.286 24.788 15.079 1.00 58.03 169 ILE A CA 1
ATOM 1341 C C . ILE A 1 169 ? -1.043 26.207 14.549 1.00 58.03 169 ILE A C 1
ATOM 1343 O O . ILE A 1 169 ? -0.588 26.362 13.421 1.00 58.03 169 ILE A O 1
ATOM 1347 N N . LEU A 1 170 ? -1.242 27.233 15.383 1.00 57.91 170 LEU A N 1
ATOM 1348 C CA . LEU A 1 170 ? -1.042 28.641 15.013 1.00 57.91 170 LEU A CA 1
ATOM 1349 C C . LEU A 1 170 ? 0.417 28.979 14.677 1.00 57.91 170 LEU A C 1
ATOM 1351 O O . LEU A 1 170 ? 0.661 29.829 13.832 1.00 57.91 170 LEU A O 1
ATOM 1355 N N . SER A 1 171 ? 1.390 28.303 15.297 1.00 57.00 171 SER A N 1
ATOM 1356 C CA . SER A 1 171 ? 2.820 28.522 15.012 1.00 57.00 171 SER A CA 1
ATOM 1357 C C . SER A 1 171 ? 3.305 27.848 13.718 1.00 57.00 171 SER A C 1
ATOM 1359 O O . SER A 1 171 ? 4.412 28.136 13.278 1.00 57.00 171 SER A O 1
ATOM 1361 N N . ASN A 1 172 ? 2.506 26.952 13.122 1.00 57.81 172 ASN A N 1
ATOM 1362 C CA . ASN A 1 172 ? 2.795 26.286 11.843 1.00 57.81 172 ASN A CA 1
ATOM 1363 C C . ASN A 1 172 ? 1.996 26.876 10.663 1.00 57.81 172 ASN A C 1
ATOM 1365 O O . ASN A 1 172 ? 2.130 26.396 9.539 1.00 57.81 172 ASN A O 1
ATOM 1369 N N . LEU A 1 173 ? 1.165 27.894 10.908 1.00 54.31 173 LEU A N 1
ATOM 1370 C CA . LEU A 1 173 ? 0.485 28.664 9.870 1.00 54.31 173 LEU A CA 1
ATOM 1371 C C . LEU A 1 173 ? 1.388 29.834 9.458 1.00 54.31 173 LEU A C 1
ATOM 1373 O O . LEU A 1 173 ? 1.584 30.787 10.209 1.00 54.31 173 LEU A O 1
ATOM 1377 N N . ASP A 1 174 ? 1.978 29.714 8.270 1.00 48.09 174 ASP A N 1
ATOM 1378 C CA . ASP A 1 174 ? 2.830 30.725 7.647 1.00 48.09 174 ASP A CA 1
ATOM 1379 C C . ASP A 1 174 ? 2.014 32.021 7.420 1.00 48.09 174 ASP A C 1
ATOM 1381 O O . ASP A 1 174 ? 0.944 31.966 6.807 1.00 48.09 174 ASP A O 1
ATOM 1385 N N . PRO A 1 175 ? 2.461 33.203 7.885 1.00 53.00 175 PRO A N 1
ATOM 1386 C CA . PRO A 1 175 ? 1.703 34.457 7.780 1.00 53.00 175 PRO A CA 1
ATOM 1387 C C . PRO A 1 175 ? 1.601 35.022 6.348 1.00 53.00 175 PRO A C 1
ATOM 1389 O O . PRO A 1 175 ? 1.273 36.192 6.170 1.00 53.00 175 PRO A O 1
ATOM 1392 N N . LYS A 1 176 ? 1.868 34.216 5.315 1.00 52.22 176 LYS A N 1
ATOM 1393 C CA . LYS A 1 176 ? 1.807 34.613 3.903 1.00 52.22 176 LYS A CA 1
ATOM 1394 C C . LYS A 1 176 ? 0.475 34.305 3.210 1.00 52.22 176 LYS A C 1
ATOM 1396 O O . LYS A 1 176 ? 0.308 34.683 2.058 1.00 52.22 176 LYS A O 1
ATOM 1401 N N . GLU A 1 177 ? -0.474 33.668 3.899 1.00 51.34 177 GLU A N 1
ATOM 1402 C CA . GLU A 1 177 ? -1.845 33.448 3.394 1.00 51.34 177 GLU A CA 1
ATOM 1403 C C . GLU A 1 177 ? -2.875 34.470 3.918 1.00 51.34 177 GLU A C 1
ATOM 1405 O O . GLU A 1 177 ? -4.060 34.374 3.612 1.00 51.34 177 GLU A O 1
ATOM 1410 N N . LEU A 1 178 ? -2.438 35.478 4.681 1.00 50.38 178 LEU A N 1
ATOM 1411 C CA . LEU A 1 178 ? -3.286 36.557 5.201 1.00 50.38 178 LEU A CA 1
ATOM 1412 C C . LEU A 1 178 ? -2.947 37.904 4.542 1.00 50.38 178 LEU A C 1
ATOM 1414 O O . LEU A 1 178 ? -2.738 38.901 5.227 1.00 50.38 178 LEU A O 1
ATOM 1418 N N . GLU A 1 179 ? -2.917 37.957 3.209 1.00 46.03 179 GLU A N 1
ATOM 1419 C CA . GLU A 1 179 ? -3.202 39.220 2.518 1.00 46.03 179 GLU A CA 1
ATOM 1420 C C . GLU A 1 179 ? -4.711 39.277 2.237 1.00 46.03 179 GLU A C 1
ATOM 1422 O O . GLU A 1 179 ? -5.222 38.474 1.448 1.00 46.03 179 GLU A O 1
ATOM 1427 N N . PRO A 1 180 ? -5.473 40.177 2.886 1.00 51.06 180 PRO A N 1
ATOM 1428 C CA . PRO A 1 180 ? -6.825 40.458 2.446 1.00 51.06 180 PRO A CA 1
ATOM 1429 C C . PRO A 1 180 ? -6.726 41.145 1.082 1.00 51.06 180 PRO A C 1
ATOM 1431 O O . PRO A 1 180 ? -6.126 42.209 0.967 1.00 51.06 180 PRO A O 1
ATOM 1434 N N . ASN A 1 181 ? -7.313 40.539 0.047 1.00 47.56 181 ASN A N 1
ATOM 1435 C CA . ASN A 1 181 ? -7.612 41.256 -1.190 1.00 47.56 181 ASN A CA 1
ATOM 1436 C C . ASN A 1 181 ? -8.479 42.475 -0.835 1.00 47.56 181 ASN A C 1
ATOM 1438 O O . ASN A 1 181 ? -9.658 42.318 -0.505 1.00 47.56 181 ASN A O 1
ATOM 1442 N N . GLY A 1 182 ? -7.871 43.658 -0.882 1.00 37.75 182 GLY A N 1
ATOM 1443 C CA . GLY A 1 182 ? -8.495 44.969 -0.747 1.00 37.75 182 GLY A CA 1
ATOM 1444 C C . GLY A 1 182 ? -7.851 45.930 -1.724 1.00 37.75 182 GLY A C 1
ATOM 1445 O O . GLY A 1 182 ? -6.608 46.050 -1.671 1.00 37.75 182 GLY A O 1
#

Foldseek 3Di:
DDPLLVLLLVLLVLQLVLVVLVPPPDPVSVVVNVVSVVVSLVSLVVSCVVCLVPDALVRVLVSLVCLVVDPSNPHDPVCSVVSSVVSNVSNCCSRPVPPPVVVPPPPDPPPDDPDDDDPDDPDDDDDDPVVVVVVVVVVVVVVVVVVVVVVVVVVVVVVPDPVVVVVVVVVPDDCPVPDPPD